Protein AF-A0A6G6WU44-F1 (afdb_monomer_lite)

pLDDT: mean 75.24, std 14.05, range [41.97, 91.31]

Secondary structure (DSSP, 8-state):
---------PPPHHHHHHHHHHHHHHHHTT--HHHHHHHHTS-HHHHHHHHHHHHSPPHHHHHHHHHHHHHHHHHHHHHHHHHHHHHT--

Structure (mmCIF, N/CA/C/O backbone):
data_AF-A0A6G6WU44-F1
#
_entry.id   AF-A0A6G6WU44-F1
#
loop_
_atom_site.group_PDB
_atom_site.id
_atom_site.type_symbol
_atom_site.label_atom_id
_atom_site.label_alt_id
_atom_site.label_comp_id
_atom_site.label_asym_id
_atom_site.label_entity_id
_atom_site.label_seq_id
_atom_site.pdbx_PDB_ins_code
_atom_site.Cartn_x
_atom_site.Cartn_y
_atom_site.Cartn_z
_atom_site.occupancy
_atom_site.B_iso_or_equiv
_atom_site.auth_seq_id
_atom_site.auth_comp_id
_atom_site.auth_asym_id
_atom_site.auth_atom_id
_atom_site.pdbx_PDB_model_num
ATOM 1 N N . MET A 1 1 ? -26.769 -17.743 -24.973 1.00 50.88 1 MET A N 1
ATOM 2 C CA . MET A 1 1 ? -25.929 -17.634 -23.757 1.00 50.88 1 MET A CA 1
ATOM 3 C C . MET A 1 1 ? -25.556 -16.173 -23.538 1.00 50.88 1 MET A C 1
ATOM 5 O O . MET A 1 1 ? -24.844 -15.611 -24.363 1.00 50.88 1 MET A O 1
ATOM 9 N N . LEU A 1 2 ? -26.061 -15.540 -22.477 1.00 58.44 2 LEU A N 1
ATOM 10 C CA . LEU A 1 2 ? -25.707 -14.161 -22.122 1.00 58.44 2 LEU A CA 1
ATOM 11 C C . LEU A 1 2 ? -24.270 -14.139 -21.585 1.00 58.44 2 LEU A C 1
ATOM 13 O O . LEU A 1 2 ? -23.993 -14.665 -20.509 1.00 58.44 2 LEU A O 1
ATOM 17 N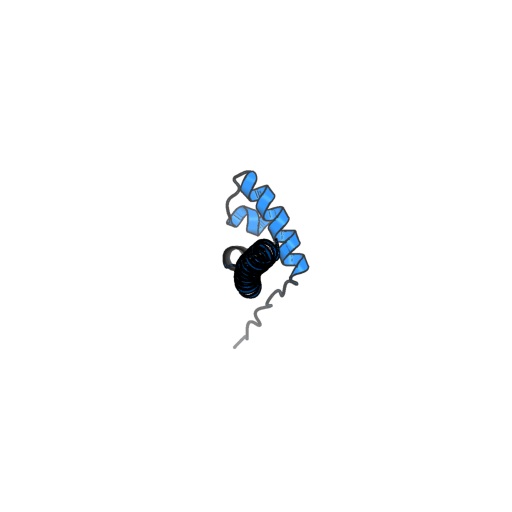 N . ARG A 1 3 ? -23.335 -13.562 -22.347 1.00 53.91 3 ARG A N 1
ATOM 18 C CA . ARG A 1 3 ? -21.971 -13.320 -21.864 1.00 53.91 3 ARG A CA 1
ATOM 19 C C . ARG A 1 3 ? -22.024 -12.176 -20.853 1.00 53.91 3 ARG A C 1
ATOM 21 O O . ARG A 1 3 ? -22.075 -11.014 -21.244 1.00 53.91 3 ARG A O 1
ATOM 28 N N . TYR A 1 4 ? -21.990 -12.497 -19.563 1.00 45.81 4 TYR A N 1
ATOM 29 C CA . 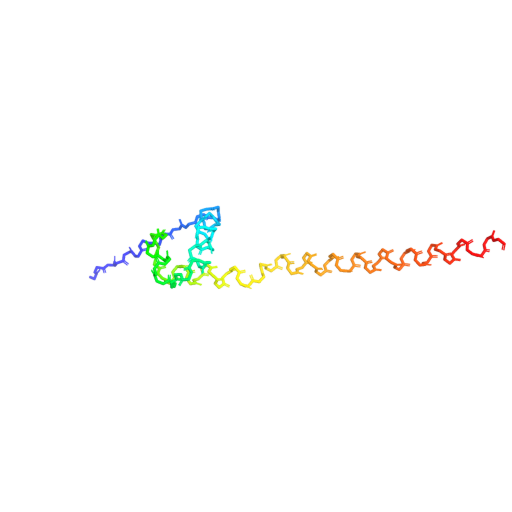TYR A 1 4 ? -21.745 -11.505 -18.517 1.00 45.81 4 TYR A CA 1
ATOM 30 C C . TYR A 1 4 ? -20.330 -10.947 -18.692 1.00 45.81 4 TYR A C 1
ATOM 32 O O . TYR A 1 4 ? -19.336 -11.539 -18.269 1.00 45.81 4 TYR A O 1
ATOM 40 N N . ARG A 1 5 ? -20.229 -9.798 -19.364 1.00 56.25 5 ARG A N 1
ATOM 41 C CA . ARG A 1 5 ? -18.998 -9.018 -19.456 1.00 56.25 5 ARG A CA 1
ATOM 42 C C . ARG A 1 5 ? -18.736 -8.437 -18.069 1.00 56.25 5 ARG A C 1
ATOM 44 O O . ARG A 1 5 ? -19.282 -7.397 -17.721 1.00 56.25 5 ARG A O 1
ATOM 51 N N . ARG A 1 6 ? -17.934 -9.136 -17.260 1.00 54.12 6 ARG A N 1
ATOM 52 C CA . ARG A 1 6 ? -17.449 -8.639 -15.967 1.00 54.12 6 ARG A CA 1
ATOM 53 C C . ARG A 1 6 ? -16.789 -7.280 -16.212 1.00 54.12 6 ARG A C 1
ATOM 55 O O . ARG A 1 6 ? -15.740 -7.218 -16.847 1.00 54.12 6 ARG A O 1
ATOM 62 N N . HIS A 1 7 ? -17.424 -6.198 -15.768 1.00 59.09 7 HIS A N 1
ATOM 63 C CA . HIS A 1 7 ? -16.798 -4.883 -15.750 1.00 59.09 7 HIS A CA 1
ATOM 64 C C . HIS A 1 7 ? -15.681 -4.941 -14.713 1.00 59.09 7 HIS A C 1
ATOM 66 O O . HIS A 1 7 ? -15.927 -4.974 -13.509 1.00 59.09 7 HIS A O 1
ATOM 72 N N . VAL A 1 8 ? -14.446 -5.066 -15.190 1.00 62.22 8 VAL A N 1
ATOM 73 C CA . VAL A 1 8 ? -13.272 -4.999 -14.330 1.00 62.22 8 VAL A CA 1
ATOM 74 C C . VAL A 1 8 ? -13.057 -3.522 -14.036 1.00 62.22 8 VAL A C 1
ATOM 76 O O . VAL A 1 8 ? -12.646 -2.775 -14.919 1.00 62.22 8 VAL A O 1
ATOM 79 N N . GLN A 1 9 ? -13.394 -3.086 -12.821 1.00 69.12 9 GLN A N 1
ATOM 80 C CA . GLN A 1 9 ? -13.007 -1.757 -12.363 1.00 69.12 9 GLN A CA 1
ATOM 81 C C . GLN A 1 9 ? -11.482 -1.717 -12.257 1.00 69.12 9 GLN A C 1
ATOM 83 O O . GLN A 1 9 ? -10.878 -2.406 -11.431 1.00 69.12 9 GLN A O 1
ATOM 88 N N . SER A 1 10 ? -10.869 -0.946 -13.146 1.00 75.00 10 SER A N 1
ATOM 89 C CA . SER A 1 10 ? -9.438 -0.680 -13.148 1.00 75.00 10 SER A CA 1
ATOM 90 C C . SER A 1 10 ? -9.187 0.548 -12.290 1.00 75.00 10 SER A C 1
ATOM 92 O O . SER A 1 10 ? -9.704 1.617 -12.591 1.00 75.00 10 SER A O 1
ATOM 94 N N . PHE A 1 11 ? -8.397 0.389 -11.234 1.00 81.56 11 PHE A N 1
ATOM 95 C CA . PHE A 1 11 ? -7.963 1.497 -10.390 1.00 81.56 11 PHE A CA 1
ATOM 96 C C . PHE A 1 11 ? -6.529 1.860 -10.750 1.00 81.56 11 PHE A C 1
ATOM 98 O O . PHE A 1 11 ? -5.671 0.979 -10.893 1.00 81.56 11 PHE A O 1
ATOM 105 N N . THR A 1 12 ? -6.261 3.151 -10.890 1.00 87.69 12 THR A N 1
ATOM 106 C CA . THR A 1 12 ? -4.902 3.655 -11.055 1.00 87.69 12 THR A CA 1
ATOM 107 C C . THR A 1 12 ? -4.120 3.487 -9.759 1.00 87.69 12 THR A C 1
ATOM 109 O O . THR A 1 12 ? -4.664 3.379 -8.661 1.00 87.69 12 THR A O 1
ATOM 112 N N . GLN A 1 13 ? -2.796 3.474 -9.865 1.00 79.19 13 GLN A N 1
ATOM 113 C CA . GLN A 1 13 ? -1.951 3.277 -8.694 1.00 79.19 13 GLN A CA 1
ATOM 114 C C . GLN A 1 13 ? -2.066 4.419 -7.669 1.00 79.19 13 GLN A C 1
ATOM 116 O O . GLN A 1 13 ? -1.925 4.168 -6.474 1.00 79.19 13 GLN A O 1
ATOM 121 N N . ALA A 1 14 ? -2.352 5.641 -8.131 1.00 84.31 14 ALA A N 1
ATOM 122 C CA . ALA A 1 14 ? -2.593 6.796 -7.274 1.00 84.31 14 ALA A CA 1
ATOM 123 C C . ALA A 1 14 ? -3.900 6.643 -6.477 1.00 84.31 14 ALA A C 1
ATOM 125 O O . ALA A 1 14 ? -3.884 6.783 -5.257 1.00 84.31 14 ALA A O 1
ATOM 126 N N . GLU A 1 15 ? -4.994 6.244 -7.136 1.00 87.62 15 GLU A N 1
ATOM 127 C CA . GLU A 1 15 ? -6.286 5.997 -6.475 1.00 87.62 15 GLU A CA 1
ATOM 128 C C . GLU A 1 15 ? -6.196 4.869 -5.442 1.00 87.62 15 GLU A C 1
ATOM 130 O O . GLU A 1 15 ? -6.772 4.959 -4.358 1.00 87.62 15 GLU A O 1
ATOM 135 N N . ILE A 1 16 ? -5.448 3.804 -5.755 1.00 87.81 16 ILE A N 1
ATOM 136 C CA . ILE A 1 16 ? -5.202 2.706 -4.812 1.00 87.81 16 ILE A CA 1
ATOM 137 C C . ILE A 1 16 ? -4.456 3.222 -3.578 1.00 87.81 16 ILE A C 1
ATOM 139 O O . ILE A 1 16 ? -4.817 2.866 -2.459 1.00 87.81 16 ILE A O 1
ATOM 143 N N . ALA A 1 17 ? -3.430 4.058 -3.759 1.00 85.44 17 ALA A N 1
ATOM 144 C CA . ALA A 1 17 ? -2.641 4.598 -2.654 1.00 85.44 17 ALA A CA 1
ATOM 145 C C . ALA A 1 17 ? -3.466 5.524 -1.746 1.00 85.44 17 ALA A C 1
ATOM 147 O O . ALA A 1 17 ? -3.391 5.405 -0.523 1.00 85.44 17 ALA A O 1
ATOM 148 N N . GLU A 1 18 ? -4.293 6.397 -2.325 1.00 89.12 18 GLU A N 1
ATOM 149 C CA . GLU A 1 18 ? -5.186 7.276 -1.565 1.00 89.12 18 GLU A CA 1
ATOM 150 C C . GLU A 1 18 ? -6.216 6.471 -0.762 1.00 89.12 18 GLU A C 1
ATOM 152 O O . GLU A 1 18 ? -6.362 6.664 0.448 1.00 89.12 18 GLU A O 1
ATOM 157 N N . LYS A 1 19 ? -6.865 5.489 -1.401 1.00 90.69 19 LYS A N 1
ATOM 158 C CA . LYS A 1 19 ? -7.810 4.587 -0.730 1.00 90.69 19 LYS A CA 1
ATOM 159 C C . LYS A 1 19 ? -7.138 3.762 0.370 1.00 90.69 19 LYS A C 1
ATOM 161 O O . LYS A 1 19 ? -7.734 3.572 1.426 1.00 90.69 19 LYS A O 1
ATOM 166 N N . LEU A 1 20 ? -5.902 3.300 0.168 1.00 88.44 20 LEU A N 1
ATOM 167 C CA . LEU A 1 20 ? -5.145 2.588 1.202 1.00 88.44 20 LEU A CA 1
ATOM 168 C C . LEU A 1 20 ? -4.803 3.486 2.396 1.00 88.44 20 LEU A C 1
ATOM 170 O O . LEU A 1 20 ? -4.891 3.015 3.523 1.00 88.44 20 LEU A O 1
ATOM 174 N N . LYS A 1 21 ? -4.502 4.772 2.188 1.00 89.00 21 LYS A N 1
ATOM 175 C CA . LYS A 1 21 ? -4.262 5.718 3.291 1.00 89.00 21 LYS A CA 1
ATOM 176 C C . LYS A 1 21 ? -5.500 5.883 4.177 1.00 89.00 21 LYS A C 1
ATOM 178 O O . LYS A 1 21 ? -5.400 5.805 5.397 1.00 89.00 21 LYS A O 1
ATOM 183 N N . VAL A 1 22 ? -6.676 6.038 3.565 1.00 90.94 22 VAL A N 1
ATOM 184 C CA . VAL A 1 22 ? -7.957 6.072 4.296 1.00 90.94 22 VAL A CA 1
ATOM 185 C C . VAL A 1 22 ? -8.196 4.746 5.029 1.00 90.94 22 VAL A C 1
ATOM 187 O O . VAL A 1 22 ? -8.621 4.732 6.183 1.00 90.94 22 VAL A O 1
ATOM 190 N N . ALA A 1 23 ? -7.864 3.623 4.388 1.00 89.50 23 ALA A N 1
ATOM 191 C CA . ALA A 1 23 ? -7.963 2.297 4.985 1.00 89.50 23 ALA A CA 1
ATOM 192 C C . ALA A 1 23 ? -7.095 2.133 6.243 1.00 89.50 23 ALA A C 1
ATOM 194 O O . ALA A 1 23 ? -7.511 1.463 7.184 1.00 89.50 23 ALA A O 1
ATOM 195 N N . GLU A 1 24 ? -5.898 2.723 6.272 1.00 87.44 24 GLU A N 1
ATOM 196 C CA . GLU A 1 24 ? -5.003 2.671 7.432 1.00 87.44 24 GLU A CA 1
ATOM 197 C C . GLU A 1 24 ? -5.574 3.414 8.636 1.00 87.44 24 GLU A C 1
ATOM 199 O O . GLU A 1 24 ? -5.527 2.879 9.744 1.00 87.44 24 GLU A O 1
ATOM 204 N N . THR A 1 25 ? -6.173 4.588 8.423 1.00 91.31 25 THR A N 1
ATOM 205 C CA . THR A 1 25 ? -6.873 5.327 9.482 1.00 91.31 25 THR A CA 1
ATOM 206 C C . THR A 1 25 ? -8.017 4.494 10.060 1.00 91.31 25 THR A C 1
ATOM 208 O O . THR A 1 25 ? -8.069 4.273 11.267 1.00 91.31 25 THR A O 1
ATOM 211 N N . LEU A 1 26 ? -8.873 3.932 9.199 1.00 88.75 26 LEU A N 1
ATOM 212 C CA . LEU A 1 26 ? -10.006 3.098 9.619 1.00 88.75 26 LEU A CA 1
ATOM 213 C C . LEU A 1 26 ? -9.556 1.810 10.330 1.00 88.75 26 LEU A C 1
ATOM 215 O O . LEU A 1 26 ? -10.213 1.346 11.261 1.00 88.75 26 LEU A O 1
ATOM 219 N N . ARG A 1 27 ? -8.421 1.233 9.919 1.00 86.12 27 ARG A N 1
ATOM 220 C CA . ARG A 1 27 ? -7.813 0.077 10.590 1.00 86.12 27 ARG A CA 1
ATOM 221 C C . ARG A 1 27 ? -7.270 0.449 11.972 1.00 86.12 27 ARG A C 1
ATOM 223 O O . ARG A 1 27 ? -7.393 -0.352 12.892 1.00 86.12 27 ARG A O 1
ATOM 230 N N . GLY A 1 28 ? -6.709 1.651 12.129 1.00 86.19 28 GLY A N 1
ATOM 231 C CA . GLY A 1 28 ? -6.286 2.198 13.424 1.00 86.19 28 GLY A CA 1
ATOM 232 C C . GLY A 1 28 ? -7.451 2.422 14.394 1.00 86.19 28 GLY A C 1
ATOM 233 O O . GLY A 1 28 ? -7.290 2.233 15.594 1.00 86.19 28 GLY A O 1
ATOM 234 N N . GLU A 1 29 ? -8.640 2.727 13.870 1.00 88.94 29 GLU A N 1
ATOM 235 C CA . GLU A 1 29 ? -9.904 2.797 14.625 1.00 88.94 29 GLU A CA 1
ATOM 236 C C . GLU A 1 29 ? -10.474 1.410 14.997 1.00 88.94 29 GLU A C 1
ATOM 238 O O . GLU A 1 29 ? -11.496 1.325 15.674 1.00 88.94 29 GLU A O 1
ATOM 243 N N . GLY A 1 30 ? -9.846 0.314 14.553 1.00 89.31 30 GLY A N 1
ATOM 244 C CA . GLY A 1 30 ? -10.274 -1.058 14.845 1.00 89.31 30 GLY A CA 1
ATOM 245 C C . GLY A 1 30 ? -11.345 -1.622 13.906 1.00 89.31 30 GLY A C 1
ATOM 246 O O . GLY A 1 30 ? -11.898 -2.687 14.189 1.00 89.31 30 GLY A O 1
ATOM 247 N N . LYS A 1 31 ? -11.643 -0.953 12.781 1.00 88.62 31 LYS A N 1
ATOM 248 C CA . LYS A 1 31 ? -12.635 -1.441 11.809 1.00 88.62 31 LYS A CA 1
ATOM 249 C C . LYS A 1 31 ? -12.153 -2.692 11.086 1.00 88.62 31 LYS A C 1
ATOM 251 O O . LYS A 1 31 ? -10.971 -2.849 10.767 1.00 88.62 31 LYS A O 1
ATOM 256 N N . ARG A 1 32 ? -13.093 -3.590 10.789 1.00 88.12 32 ARG A N 1
ATOM 257 C CA . ARG A 1 32 ? -12.819 -4.848 10.089 1.00 88.12 32 ARG A CA 1
ATOM 258 C C . ARG A 1 32 ? -12.708 -4.634 8.580 1.00 88.12 32 ARG A C 1
ATOM 260 O O . ARG A 1 32 ? -13.235 -3.683 8.011 1.00 88.12 32 ARG A O 1
ATOM 267 N N . VAL A 1 33 ? -12.051 -5.578 7.908 1.00 83.62 33 VAL A N 1
ATOM 268 C CA . VAL A 1 33 ? -11.722 -5.510 6.471 1.00 83.62 33 VAL A CA 1
ATOM 269 C C . VAL A 1 33 ? -12.950 -5.278 5.577 1.00 83.62 33 VAL A C 1
ATOM 271 O O . VAL A 1 33 ? -12.872 -4.476 4.650 1.00 83.62 33 VAL A O 1
ATOM 274 N N . TYR A 1 34 ? -14.085 -5.921 5.870 1.00 86.81 34 TYR A N 1
ATOM 275 C CA . TYR A 1 34 ? -15.333 -5.746 5.109 1.00 86.81 34 TYR A CA 1
ATOM 276 C C . TYR A 1 34 ? -15.953 -4.351 5.303 1.00 86.81 34 TYR A C 1
ATOM 278 O O . TYR A 1 34 ? -16.530 -3.780 4.380 1.00 86.81 34 TYR A O 1
ATOM 286 N N . GLU A 1 35 ? -15.812 -3.761 6.494 1.00 89.94 35 GLU A N 1
ATOM 287 C CA . GLU A 1 35 ? -16.303 -2.409 6.784 1.00 89.94 35 GLU A CA 1
ATOM 288 C C . GLU A 1 35 ? -15.479 -1.383 6.018 1.00 89.94 35 GLU A C 1
ATOM 290 O O . GLU A 1 35 ? -16.023 -0.471 5.400 1.00 89.94 35 GLU A O 1
ATOM 295 N N . ILE A 1 36 ? -14.162 -1.583 6.002 1.00 89.56 36 ILE A N 1
ATOM 296 C CA . ILE A 1 36 ? -13.232 -0.742 5.258 1.00 89.56 36 ILE A CA 1
ATOM 297 C C . ILE A 1 36 ? -13.504 -0.849 3.754 1.00 89.56 36 ILE A C 1
ATOM 299 O O . ILE A 1 36 ? -13.640 0.176 3.094 1.00 89.56 36 ILE A O 1
ATOM 303 N N . ALA A 1 37 ? -13.656 -2.058 3.205 1.00 88.81 37 ALA A N 1
ATOM 304 C CA . ALA A 1 37 ? -13.976 -2.251 1.790 1.00 88.81 37 ALA A CA 1
ATOM 305 C C . ALA A 1 37 ? -15.274 -1.527 1.390 1.00 88.81 37 ALA A C 1
ATOM 307 O O . ALA A 1 37 ? -15.305 -0.815 0.381 1.00 88.81 37 ALA A O 1
ATOM 308 N N . ARG A 1 38 ? -16.302 -1.608 2.246 1.00 90.50 38 ARG A N 1
ATOM 309 C CA . ARG A 1 38 ? -17.573 -0.900 2.060 1.00 90.50 38 ARG A CA 1
ATOM 310 C C . ARG A 1 38 ? -17.407 0.621 2.076 1.00 90.50 38 ARG A C 1
ATOM 312 O O . ARG A 1 38 ? -17.961 1.283 1.205 1.00 90.50 38 ARG A O 1
ATOM 319 N N . VAL A 1 39 ? -16.625 1.172 3.008 1.00 90.56 39 VAL A N 1
ATOM 320 C CA . VAL A 1 39 ? -16.329 2.620 3.071 1.00 90.56 39 VAL A CA 1
ATOM 321 C C . VAL A 1 39 ? -15.538 3.085 1.846 1.00 90.56 39 VAL A C 1
ATOM 323 O O . VAL A 1 39 ? -15.792 4.157 1.307 1.00 90.56 39 VAL A O 1
ATOM 326 N N . LEU A 1 40 ? -14.608 2.264 1.361 1.00 87.94 40 LEU A N 1
ATOM 327 C CA . LEU A 1 40 ? -13.803 2.565 0.176 1.00 87.94 40 LEU A CA 1
ATOM 328 C C . LEU A 1 40 ? -14.576 2.407 -1.144 1.00 87.94 40 LEU A C 1
ATOM 330 O O . LEU A 1 40 ? -14.044 2.780 -2.198 1.00 87.94 40 LEU A O 1
ATOM 334 N N . GLY A 1 41 ? -15.799 1.868 -1.104 1.00 89.56 41 GLY A N 1
ATOM 335 C CA . GLY A 1 41 ? -16.628 1.607 -2.280 1.00 89.56 41 GLY A CA 1
ATOM 336 C C . GLY A 1 41 ? -16.059 0.514 -3.186 1.00 89.56 41 GLY A C 1
ATOM 337 O O . GLY A 1 41 ? -16.262 0.551 -4.397 1.00 89.56 41 GLY A O 1
ATOM 338 N N . VAL A 1 42 ? -15.301 -0.429 -2.623 1.00 88.88 42 VAL A N 1
ATOM 339 C CA . VAL A 1 42 ? -14.687 -1.541 -3.359 1.00 88.88 42 VAL A CA 1
ATOM 340 C C . VAL A 1 42 ? -15.163 -2.873 -2.799 1.00 88.88 42 VAL A C 1
ATOM 342 O O . VAL A 1 42 ? -15.657 -2.958 -1.680 1.00 88.88 42 VAL A O 1
ATOM 345 N N . THR A 1 43 ? -14.997 -3.943 -3.572 1.00 87.69 43 THR A N 1
ATOM 346 C CA . THR A 1 43 ? -15.262 -5.287 -3.047 1.00 87.69 43 THR A CA 1
ATOM 347 C C . THR A 1 43 ? -14.199 -5.689 -2.028 1.00 87.69 43 THR A C 1
ATOM 349 O O . THR A 1 43 ? -13.023 -5.337 -2.178 1.00 87.69 43 THR A O 1
ATOM 352 N N . ASP A 1 44 ? -14.588 -6.502 -1.049 1.00 86.75 44 ASP A N 1
ATOM 353 C CA . ASP A 1 44 ? -13.685 -7.087 -0.054 1.00 86.75 44 ASP A CA 1
ATOM 354 C C . ASP A 1 44 ? -12.492 -7.776 -0.722 1.00 86.75 44 ASP A C 1
ATOM 356 O O . ASP A 1 44 ? -11.353 -7.615 -0.292 1.00 86.75 44 ASP A O 1
ATOM 360 N N . THR A 1 45 ? -12.733 -8.482 -1.832 1.00 84.81 45 THR A N 1
ATOM 361 C CA . THR A 1 45 ? -11.694 -9.149 -2.625 1.00 84.81 45 THR A CA 1
ATOM 362 C C . THR A 1 45 ? -10.695 -8.157 -3.223 1.00 84.81 45 THR A C 1
ATOM 364 O O . THR A 1 45 ? -9.490 -8.411 -3.204 1.00 84.81 45 THR A O 1
ATOM 367 N N . THR A 1 46 ? -11.161 -7.019 -3.748 1.00 87.75 46 THR A N 1
ATOM 368 C CA . THR A 1 46 ? -10.288 -5.959 -4.276 1.00 87.75 46 THR A CA 1
ATOM 369 C C . THR A 1 46 ? -9.413 -5.381 -3.169 1.00 87.75 46 THR A C 1
ATOM 371 O O . THR A 1 46 ? -8.197 -5.286 -3.342 1.00 87.75 46 THR A O 1
ATOM 374 N N . TYR A 1 47 ? -10.010 -5.058 -2.021 1.00 88.12 47 TYR A N 1
ATOM 375 C CA . TYR A 1 47 ? -9.282 -4.509 -0.881 1.00 88.12 47 TYR A CA 1
ATOM 376 C C . TYR A 1 47 ? -8.258 -5.511 -0.318 1.00 88.12 47 TYR A C 1
ATOM 378 O O . TYR A 1 47 ? -7.093 -5.155 -0.139 1.00 88.12 47 TYR A O 1
ATOM 386 N N . TYR A 1 48 ? -8.632 -6.787 -0.167 1.00 86.50 48 TYR A N 1
ATOM 387 C CA . TYR A 1 48 ? -7.710 -7.863 0.220 1.00 86.50 48 TYR A CA 1
ATOM 388 C C . TYR A 1 48 ? -6.525 -7.992 -0.741 1.00 86.50 48 TYR A C 1
ATOM 390 O O . TYR A 1 48 ? -5.379 -8.150 -0.317 1.00 86.50 48 TYR A O 1
ATOM 398 N N . ASN A 1 49 ? -6.783 -7.914 -2.049 1.00 85.19 49 ASN A N 1
ATOM 399 C CA . ASN A 1 49 ? -5.734 -7.996 -3.059 1.00 85.19 49 ASN A CA 1
ATOM 400 C C . ASN A 1 49 ? -4.774 -6.806 -2.994 1.00 85.19 49 ASN A C 1
ATOM 402 O O . ASN A 1 49 ? -3.579 -7.000 -3.210 1.00 85.19 49 ASN A O 1
ATOM 406 N N . TRP A 1 50 ? -5.261 -5.598 -2.697 1.00 88.38 50 TRP A N 1
ATOM 407 C CA . TRP A 1 50 ? -4.406 -4.429 -2.476 1.00 88.38 50 TRP A CA 1
ATOM 408 C C . TRP A 1 50 ? -3.561 -4.572 -1.216 1.00 88.38 50 TRP A C 1
ATOM 410 O O . TRP A 1 50 ? -2.360 -4.323 -1.286 1.00 88.38 50 TRP A O 1
ATOM 420 N N . LEU A 1 51 ? -4.146 -5.056 -0.115 1.00 84.19 51 LEU A N 1
ATOM 421 C CA . LEU A 1 51 ? -3.433 -5.308 1.139 1.00 84.19 51 LEU A CA 1
ATOM 422 C C . LEU A 1 51 ? -2.278 -6.294 0.923 1.00 84.19 51 LEU A C 1
ATOM 424 O O . LEU A 1 51 ? -1.123 -5.986 1.199 1.00 84.19 51 LEU A O 1
ATOM 428 N N . LYS A 1 52 ? -2.568 -7.428 0.275 1.00 81.62 52 LYS A N 1
ATOM 429 C CA . LYS A 1 52 ? -1.571 -8.449 -0.074 1.00 81.62 52 LYS A CA 1
ATOM 430 C C . LYS A 1 52 ? -0.475 -7.917 -1.006 1.00 81.62 52 LYS A C 1
ATOM 432 O O . LYS A 1 52 ? 0.661 -8.390 -0.968 1.00 81.62 52 LYS A O 1
ATOM 437 N N . ARG A 1 53 ? -0.804 -6.957 -1.880 1.00 79.56 53 ARG A N 1
ATOM 438 C CA . ARG A 1 53 ? 0.163 -6.290 -2.772 1.00 79.56 53 ARG A CA 1
ATOM 439 C C . ARG A 1 53 ? 1.023 -5.259 -2.046 1.00 79.56 53 ARG A C 1
ATOM 441 O O . ARG A 1 53 ? 2.147 -5.049 -2.484 1.00 79.56 53 ARG A O 1
ATOM 448 N N . ALA A 1 54 ? 0.497 -4.633 -0.996 1.00 74.12 54 ALA A N 1
ATOM 449 C CA . ALA A 1 54 ? 1.220 -3.698 -0.142 1.00 74.12 54 ALA A CA 1
ATOM 450 C C . ALA A 1 54 ? 2.132 -4.424 0.865 1.00 74.12 54 ALA A C 1
ATOM 452 O O . ALA A 1 54 ? 3.246 -3.975 1.107 1.00 74.12 54 ALA A O 1
ATOM 453 N N . GLU A 1 55 ? 1.697 -5.571 1.400 1.00 68.06 55 GLU A N 1
ATOM 454 C CA . GLU A 1 55 ? 2.485 -6.423 2.307 1.00 68.06 55 GLU A CA 1
ATOM 455 C C . GLU A 1 55 ? 3.663 -7.104 1.609 1.00 68.06 55 GLU A C 1
ATOM 457 O O . GLU A 1 55 ? 4.731 -7.289 2.195 1.00 68.06 55 GLU A O 1
ATOM 462 N N . LYS A 1 56 ? 3.495 -7.479 0.336 1.00 63.25 56 LYS A N 1
ATOM 463 C CA . LYS A 1 56 ? 4.626 -7.942 -0.464 1.00 63.25 56 LYS A CA 1
ATOM 464 C C . LYS A 1 56 ? 5.526 -6.745 -0.760 1.00 63.25 56 LYS A C 1
ATOM 466 O O . LYS A 1 56 ? 5.064 -5.812 -1.417 1.00 63.25 56 LYS A O 1
ATOM 471 N N . PRO A 1 57 ? 6.816 -6.765 -0.372 1.00 55.03 57 PRO A N 1
ATOM 472 C CA . PRO A 1 57 ? 7.733 -5.728 -0.801 1.00 55.03 57 PRO A CA 1
ATOM 473 C C . PRO A 1 57 ? 7.726 -5.714 -2.325 1.00 55.03 57 PRO A C 1
ATOM 475 O O . PRO A 1 57 ? 8.031 -6.716 -2.975 1.00 55.03 57 PRO A O 1
ATOM 478 N N . ARG A 1 58 ? 7.317 -4.577 -2.889 1.00 55.97 58 ARG A N 1
ATOM 479 C CA . ARG A 1 58 ? 7.345 -4.319 -4.325 1.00 55.97 58 ARG A CA 1
ATOM 480 C C . ARG A 1 58 ? 8.746 -4.699 -4.795 1.00 55.97 58 ARG A C 1
ATOM 482 O O . ARG A 1 58 ? 9.707 -4.171 -4.256 1.00 55.97 58 ARG A O 1
ATOM 489 N N . SER A 1 59 ? 8.896 -5.659 -5.703 1.00 54.84 59 SER A N 1
ATOM 490 C CA . SER A 1 59 ? 10.192 -6.317 -5.954 1.00 54.84 59 SER A CA 1
ATOM 491 C C . SER A 1 59 ? 11.350 -5.350 -6.269 1.00 54.84 59 SER A C 1
ATOM 493 O O . SER A 1 59 ? 12.492 -5.655 -5.945 1.00 54.84 59 SER A O 1
ATOM 495 N N . GLY A 1 60 ? 11.069 -4.148 -6.791 1.00 54.62 60 GLY A N 1
ATOM 496 C CA . GLY A 1 60 ? 12.078 -3.091 -6.976 1.00 54.62 60 GLY A CA 1
ATOM 497 C C . GLY A 1 60 ? 12.623 -2.476 -5.677 1.00 54.62 60 GLY A C 1
ATOM 498 O O . GLY A 1 60 ? 13.752 -2.007 -5.628 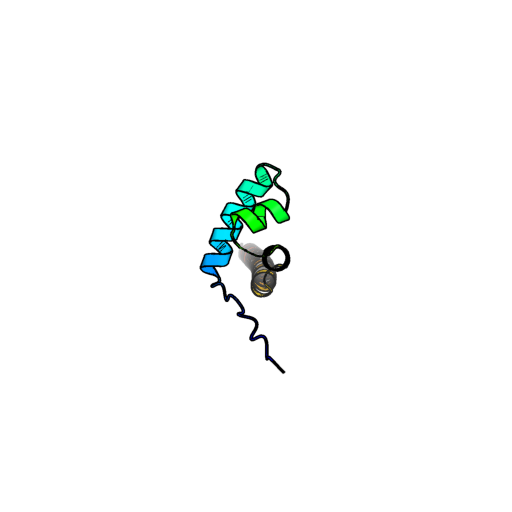1.00 54.62 60 GLY A O 1
ATOM 499 N N . ASP A 1 61 ? 11.853 -2.526 -4.599 1.00 56.56 61 ASP A N 1
ATOM 500 C CA . ASP A 1 61 ? 12.173 -1.954 -3.294 1.00 56.56 61 ASP A CA 1
ATOM 501 C C . ASP A 1 61 ? 13.068 -2.898 -2.464 1.00 56.56 61 ASP A C 1
ATOM 503 O O . ASP A 1 61 ? 13.905 -2.469 -1.669 1.00 56.56 61 ASP A O 1
ATOM 507 N N . ALA A 1 62 ? 12.948 -4.209 -2.700 1.00 58.03 62 ALA A N 1
ATOM 508 C CA . ALA A 1 62 ? 13.873 -5.208 -2.170 1.00 58.03 62 ALA A CA 1
ATOM 509 C C . ALA A 1 62 ? 15.262 -5.093 -2.819 1.00 58.03 62 ALA A C 1
ATOM 511 O O . ALA A 1 62 ? 16.263 -5.079 -2.102 1.00 58.03 62 ALA A O 1
ATOM 512 N N . GLU A 1 63 ? 15.315 -4.927 -4.144 1.00 63.19 63 GLU A N 1
ATOM 513 C CA . GLU A 1 63 ? 16.572 -4.715 -4.869 1.00 63.19 63 GLU A CA 1
ATOM 514 C C . GLU A 1 63 ? 17.214 -3.373 -4.497 1.00 63.19 63 GLU A C 1
ATOM 516 O O . GLU A 1 63 ? 18.408 -3.315 -4.221 1.00 63.19 63 GLU A O 1
ATOM 521 N N . LEU A 1 64 ? 16.425 -2.304 -4.339 1.00 65.69 64 LEU A N 1
ATOM 522 C CA . LEU A 1 64 ? 16.927 -1.017 -3.852 1.00 65.69 64 LEU A CA 1
ATOM 523 C C . LEU A 1 64 ? 17.513 -1.115 -2.434 1.00 65.69 64 LEU A C 1
ATOM 525 O O . LEU A 1 64 ? 18.557 -0.525 -2.150 1.00 65.69 64 LEU A O 1
ATOM 529 N N . ARG A 1 65 ? 16.879 -1.878 -1.531 1.00 66.88 65 ARG A N 1
ATOM 530 C CA . ARG A 1 65 ? 17.429 -2.144 -0.189 1.00 66.88 65 ARG A CA 1
ATOM 531 C C . ARG A 1 65 ? 18.707 -2.976 -0.245 1.00 66.88 65 ARG A C 1
ATOM 533 O O . ARG A 1 65 ? 19.635 -2.680 0.508 1.00 66.88 65 ARG A O 1
ATOM 540 N N . ARG A 1 66 ? 18.773 -3.983 -1.120 1.00 73.69 66 ARG A N 1
ATOM 541 C CA . ARG A 1 66 ? 19.976 -4.796 -1.344 1.00 73.69 66 ARG A CA 1
ATOM 542 C C . ARG A 1 66 ? 21.128 -3.933 -1.863 1.00 73.69 66 ARG A C 1
ATOM 544 O O . ARG A 1 66 ? 22.172 -3.879 -1.219 1.00 73.69 66 ARG A O 1
ATOM 551 N N . LEU A 1 67 ? 20.894 -3.166 -2.927 1.00 73.00 67 LEU A N 1
ATOM 552 C CA . LEU A 1 67 ? 21.875 -2.254 -3.517 1.00 73.00 67 LEU A CA 1
ATOM 553 C C . LEU A 1 67 ? 22.331 -1.175 -2.526 1.00 73.00 67 LEU A C 1
ATOM 555 O O . LEU A 1 67 ? 23.519 -0.875 -2.452 1.00 73.00 67 LEU A O 1
ATOM 559 N N . ARG A 1 68 ? 21.432 -0.615 -1.700 1.00 74.88 68 ARG A N 1
ATOM 560 C CA . ARG A 1 68 ? 21.822 0.334 -0.637 1.00 74.88 68 ARG A CA 1
ATOM 561 C C . ARG A 1 68 ? 22.729 -0.300 0.419 1.00 74.88 68 ARG A C 1
ATOM 563 O O . ARG A 1 68 ? 23.660 0.362 0.876 1.00 74.88 68 ARG A O 1
ATOM 570 N N . ARG A 1 69 ? 22.480 -1.555 0.808 1.00 76.81 69 ARG A N 1
ATOM 571 C CA . ARG A 1 69 ? 23.335 -2.291 1.757 1.00 76.81 69 ARG A CA 1
ATOM 572 C C . ARG A 1 69 ? 24.709 -2.582 1.162 1.00 76.81 69 ARG A C 1
ATOM 574 O O . ARG A 1 69 ? 25.706 -2.305 1.823 1.00 76.81 69 ARG A O 1
ATOM 581 N N . GLU A 1 70 ? 24.759 -3.060 -0.079 1.00 78.38 70 GLU A N 1
ATOM 582 C CA . GLU A 1 70 ? 26.018 -3.306 -0.793 1.00 78.38 70 GLU A CA 1
ATOM 583 C C . GLU A 1 70 ? 26.819 -2.010 -0.963 1.00 78.38 70 GLU A C 1
ATOM 585 O O . GLU A 1 70 ? 27.996 -1.961 -0.622 1.00 78.38 70 GLU A O 1
ATOM 590 N N . ASN A 1 71 ? 26.178 -0.908 -1.363 1.00 81.25 71 ASN A N 1
ATOM 591 C CA . ASN A 1 71 ? 26.842 0.390 -1.497 1.00 81.25 71 ASN A CA 1
ATOM 592 C C . ASN A 1 71 ? 27.391 0.903 -0.149 1.00 81.25 71 ASN A C 1
ATOM 594 O O . ASN A 1 71 ? 28.488 1.456 -0.090 1.00 81.25 71 ASN A O 1
ATOM 598 N N . ALA A 1 72 ? 26.662 0.686 0.953 1.00 78.62 72 ALA A N 1
ATOM 599 C CA . ALA A 1 72 ? 27.129 1.029 2.295 1.00 78.62 72 ALA A CA 1
ATOM 600 C C . ALA A 1 72 ? 28.325 0.169 2.744 1.00 78.62 72 ALA A C 1
ATOM 602 O O . ALA A 1 72 ? 29.250 0.699 3.363 1.00 78.62 72 ALA A O 1
ATOM 603 N N . GLN A 1 73 ? 28.343 -1.128 2.421 1.00 78.94 73 GLN A N 1
ATOM 604 C CA . GLN A 1 73 ? 29.495 -2.002 2.672 1.00 78.94 73 GLN A CA 1
ATOM 605 C C . GLN A 1 73 ? 30.709 -1.600 1.832 1.00 78.94 73 GLN A C 1
ATOM 607 O O . GLN A 1 73 ? 31.798 -1.448 2.383 1.00 78.94 73 GLN A O 1
ATOM 612 N N . LEU A 1 74 ? 30.522 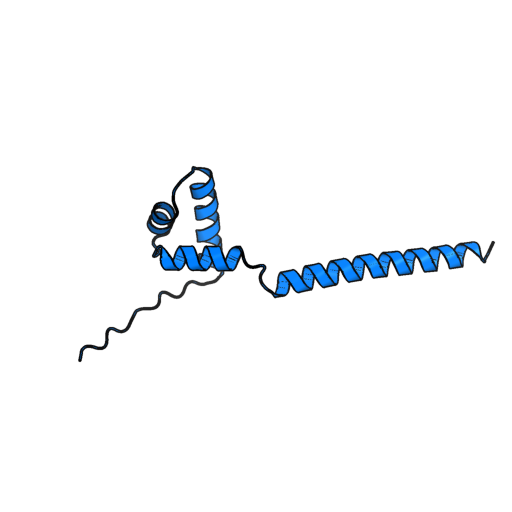-1.342 0.537 1.00 78.75 74 LEU A N 1
ATOM 613 C CA . LEU A 1 74 ? 31.591 -0.902 -0.360 1.00 78.75 74 LEU A CA 1
ATOM 614 C C . LEU A 1 74 ? 32.195 0.429 0.099 1.00 78.75 74 LEU A C 1
ATOM 616 O O . LEU A 1 74 ? 33.412 0.555 0.182 1.00 78.75 74 LEU A O 1
ATOM 620 N N . LYS A 1 75 ? 31.369 1.400 0.509 1.00 73.50 75 LYS A N 1
ATOM 621 C CA . LYS A 1 75 ? 31.850 2.673 1.075 1.00 73.50 75 LYS A CA 1
ATOM 622 C C . LYS A 1 75 ? 32.673 2.486 2.349 1.00 73.50 75 LYS A C 1
ATOM 624 O O . LYS A 1 75 ? 33.653 3.199 2.547 1.00 73.50 75 LYS A O 1
ATOM 629 N N . ARG A 1 76 ? 32.304 1.533 3.212 1.00 74.75 76 ARG A N 1
ATOM 630 C CA . ARG A 1 76 ? 33.087 1.195 4.413 1.00 74.75 76 ARG A CA 1
ATOM 631 C C . ARG A 1 76 ? 34.423 0.553 4.050 1.00 74.75 76 ARG A C 1
ATOM 633 O O . ARG A 1 76 ? 35.435 0.948 4.618 1.00 74.75 76 ARG A O 1
ATOM 640 N N . ALA A 1 77 ? 34.435 -0.370 3.090 1.00 74.75 77 ALA A N 1
ATOM 641 C CA . ALA A 1 77 ? 35.658 -1.010 2.611 1.00 74.75 77 ALA A CA 1
ATOM 642 C C . ALA A 1 77 ? 36.618 0.007 1.972 1.00 74.75 77 ALA A C 1
ATOM 644 O O . ALA A 1 77 ? 37.788 0.055 2.337 1.00 74.75 77 ALA A O 1
ATOM 645 N N . VAL A 1 78 ? 36.108 0.892 1.110 1.00 77.62 78 VAL A N 1
ATOM 646 C CA . VAL A 1 78 ? 36.891 1.983 0.506 1.00 77.62 78 VAL A CA 1
ATOM 647 C C . VAL A 1 78 ? 37.453 2.920 1.576 1.00 77.62 78 VAL A C 1
ATOM 649 O O . VAL A 1 78 ? 38.633 3.247 1.532 1.00 77.62 78 VAL A O 1
ATOM 652 N N . LYS A 1 79 ? 36.651 3.312 2.576 1.00 74.25 79 LYS A N 1
ATOM 653 C CA . LYS A 1 79 ? 37.119 4.159 3.686 1.00 74.25 79 LYS A CA 1
ATOM 654 C C . LYS A 1 79 ? 38.197 3.469 4.529 1.00 74.25 79 LYS A C 1
ATOM 656 O O . LYS A 1 79 ? 39.150 4.121 4.939 1.00 74.25 79 LYS A O 1
ATOM 661 N N . SER A 1 80 ? 38.057 2.167 4.775 1.00 76.25 80 SER A N 1
ATOM 662 C CA . SER A 1 80 ? 39.054 1.372 5.497 1.00 76.25 80 SER A CA 1
ATOM 663 C C . SER A 1 80 ? 40.368 1.286 4.721 1.00 76.25 80 SER A C 1
ATOM 665 O O . SER A 1 80 ? 41.426 1.495 5.298 1.00 76.25 80 SER A O 1
ATOM 667 N N . LEU A 1 81 ? 40.309 1.032 3.412 1.00 71.06 81 LEU A N 1
ATOM 668 C CA . LEU A 1 81 ? 41.489 0.960 2.547 1.00 71.06 81 LEU A CA 1
ATOM 669 C C . LEU A 1 81 ? 42.176 2.324 2.390 1.00 71.06 81 LEU A C 1
ATOM 671 O O . LEU A 1 81 ? 43.395 2.412 2.496 1.00 71.06 81 LEU A O 1
ATOM 675 N N . ALA A 1 82 ? 41.402 3.398 2.219 1.00 69.81 82 ALA A N 1
ATOM 676 C CA . ALA A 1 82 ? 41.928 4.761 2.175 1.00 69.81 82 ALA A CA 1
ATOM 677 C C . ALA A 1 82 ? 42.575 5.178 3.509 1.00 69.81 82 ALA A C 1
ATOM 679 O O . ALA A 1 82 ? 43.598 5.856 3.510 1.00 69.81 82 ALA A O 1
ATOM 680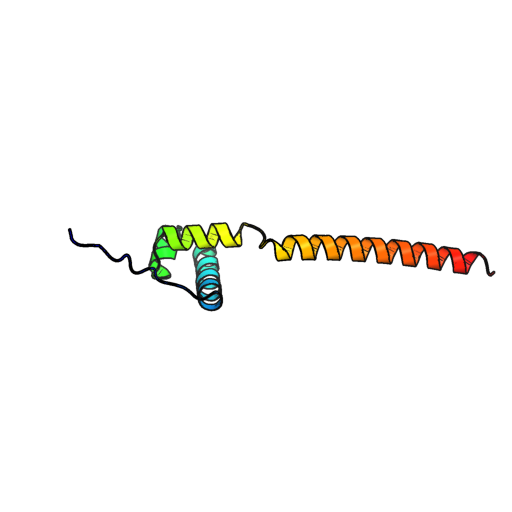 N N . GLY A 1 83 ? 42.021 4.738 4.644 1.00 60.78 83 GLY A N 1
ATOM 681 C CA . GLY A 1 83 ? 42.608 4.973 5.966 1.00 60.78 83 GLY A CA 1
ATOM 682 C C . GLY A 1 83 ? 43.937 4.242 6.183 1.00 60.78 83 GLY A C 1
ATOM 683 O O . GLY A 1 83 ? 44.843 4.799 6.792 1.00 60.78 83 GLY A O 1
ATOM 684 N N . ILE A 1 84 ? 44.084 3.031 5.637 1.00 57.56 84 ILE A N 1
ATOM 685 C CA . ILE A 1 84 ? 45.334 2.256 5.705 1.00 57.56 84 ILE A CA 1
ATOM 686 C C . ILE A 1 84 ? 46.424 2.901 4.832 1.00 57.56 84 ILE A C 1
ATOM 688 O O . ILE A 1 84 ? 47.579 2.963 5.243 1.00 57.56 84 ILE A O 1
ATOM 692 N N . ALA A 1 85 ? 46.062 3.450 3.667 1.00 54.03 85 ALA A N 1
ATOM 693 C CA . ALA A 1 85 ? 47.005 4.153 2.793 1.00 54.03 85 ALA A CA 1
ATOM 694 C C . ALA A 1 85 ? 47.560 5.451 3.415 1.00 54.03 85 ALA A C 1
ATOM 696 O O . ALA A 1 85 ? 48.713 5.794 3.169 1.00 54.03 85 ALA A O 1
ATOM 697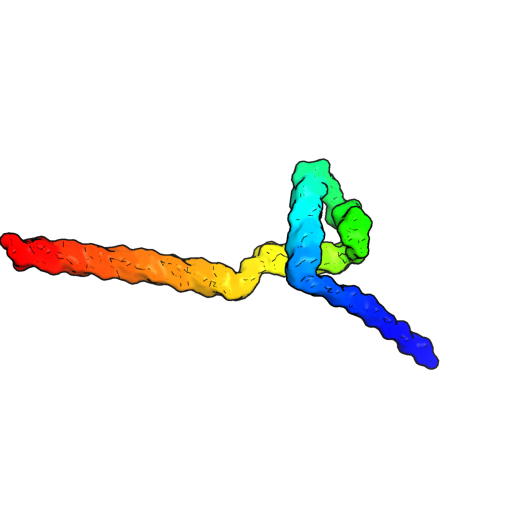 N N . GLY A 1 86 ? 46.778 6.144 4.252 1.00 53.19 86 GLY A N 1
ATOM 698 C CA . GLY A 1 86 ? 47.237 7.332 4.983 1.00 53.19 86 GLY A CA 1
ATOM 699 C C . GLY A 1 86 ? 48.219 7.031 6.123 1.00 53.19 86 GLY A C 1
ATOM 700 O O . GLY A 1 86 ? 49.053 7.870 6.435 1.00 53.19 86 GLY A O 1
ATOM 701 N N . ALA A 1 87 ? 48.166 5.832 6.713 1.00 50.41 87 ALA A N 1
ATOM 702 C CA . ALA A 1 87 ? 49.056 5.428 7.807 1.00 50.41 87 ALA A CA 1
ATOM 703 C C . ALA A 1 87 ? 50.447 4.958 7.337 1.00 50.41 87 ALA A C 1
ATOM 705 O O . ALA A 1 87 ? 51.369 4.896 8.141 1.00 50.41 87 ALA A O 1
ATOM 706 N N . ALA A 1 88 ? 50.609 4.631 6.050 1.00 47.44 88 ALA A N 1
ATOM 707 C CA . ALA A 1 88 ? 51.883 4.198 5.467 1.00 47.44 88 ALA A CA 1
ATOM 708 C C . ALA A 1 88 ? 52.733 5.355 4.896 1.00 47.44 88 ALA A C 1
ATOM 710 O O . ALA A 1 88 ? 53.821 5.109 4.383 1.00 47.44 88 ALA A O 1
ATOM 711 N N . GLN A 1 89 ? 52.236 6.598 4.945 1.00 46.25 89 GLN A N 1
ATOM 712 C CA . GLN A 1 89 ? 52.927 7.800 4.446 1.00 46.25 89 GLN A CA 1
ATOM 713 C C . GLN A 1 89 ? 53.423 8.739 5.565 1.00 46.25 89 GLN A C 1
ATOM 715 O O . GLN A 1 89 ? 53.750 9.890 5.284 1.00 46.25 89 GLN A O 1
ATOM 720 N N . SER A 1 90 ? 53.454 8.290 6.825 1.00 41.97 90 SER A N 1
ATOM 721 C CA . SER A 1 90 ? 53.988 9.047 7.974 1.00 41.97 90 SER A CA 1
ATOM 722 C C . SER A 1 90 ? 55.186 8.348 8.596 1.00 41.97 90 SER A C 1
ATOM 724 O O . SER A 1 90 ? 55.150 7.100 8.664 1.00 41.97 90 SER A O 1
#

Foldseek 3Di:
DDPPPPPPDDDDPVLLVVLVVVLVVVVVVVDDLCVSCVVSVHHSVVSVVSVVVVVPDPVVNVVVVVVVVVVVVVVVVVVVVVVVVVVVVD

Radius of gyration: 23.94 Å; chains: 1; bounding box: 80×27×39 Å

Sequence (90 aa):
MLRYRRHVQSFTQAEIAEKLKVAETLRGEGKRVYEIARVLGVTDTTYYNWLKRAEKPRSGDAELRRLRRENAQLKRAVKSLAGIAGAAQS